Protein AF-A0A0N0ITU9-F1 (afdb_monomer)

pLDDT: mean 78.7, std 14.66, range [46.28, 92.5]

Mean predicted aligned error: 14.86 Å

Solvent-accessible surface area (backbone atoms only — not comparable to full-atom values): 6579 Å² total; per-residue (Å²): 139,88,70,96,72,78,61,64,71,60,52,53,51,49,25,63,76,67,75,39,72,80,59,52,66,57,52,49,49,49,64,75,69,50,75,88,69,82,82,69,86,7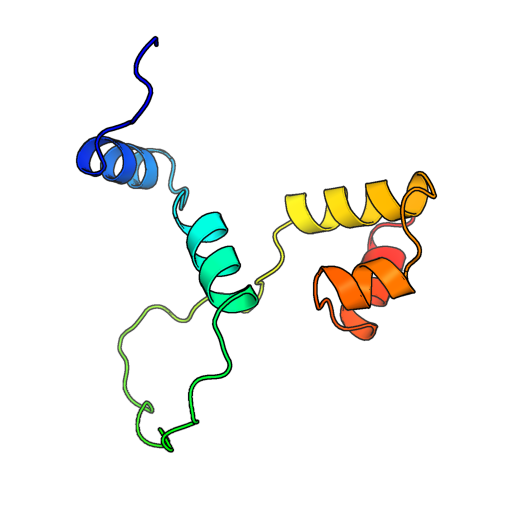1,90,76,72,90,78,62,101,55,84,77,76,70,91,66,87,69,49,72,68,57,53,50,52,57,49,49,38,44,74,67,67,77,39,53,75,66,53,48,30,69,76,69,67,45,54,69,72,58,54,53,51,49,48,70,74,65,70,122

Secondary structure (DSSP, 8-state):
---SS--HHHHHHHHHHTT--TTHHHHHHHHHHS--------TT-S---S----S--S-HHHHHHHHHHHHTTSS-HHHHHHHH---HHHHHHHHHHH--

Sequence (100 aa):
FSQKSLDTELLLKWSKLLEYDFFRIYSQHLILYSPPSKRTNAESLKSKKLPEFRKNIYTQEIIEFILEQINSDEMSKNEVIEKYKIPKTTLHKWISKYSK

Structure (mmCIF, N/CA/C/O backbone):
data_AF-A0A0N0ITU9-F1
#
_entry.id   AF-A0A0N0ITU9-F1
#
loop_
_atom_site.group_PDB
_atom_site.id
_atom_site.type_symbol
_atom_site.label_atom_id
_atom_site.label_alt_id
_atom_site.label_comp_id
_atom_site.label_asym_id
_atom_site.label_entity_id
_atom_site.label_seq_id
_atom_site.pdbx_PDB_ins_code
_atom_site.Cartn_x
_atom_site.Cartn_y
_atom_site.Cartn_z
_atom_site.occupancy
_atom_site.B_iso_or_equiv
_atom_site.auth_seq_id
_atom_site.auth_comp_id
_atom_site.auth_asym_id
_atom_site.auth_atom_id
_atom_site.pdbx_PDB_model_num
ATOM 1 N N . PHE A 1 1 ? 4.461 5.666 -27.117 1.00 53.38 1 PHE A N 1
ATOM 2 C CA . PHE A 1 1 ? 4.263 4.385 -26.410 1.00 53.38 1 PHE A CA 1
ATOM 3 C C . PHE A 1 1 ? 2.807 3.976 -26.608 1.00 53.38 1 PHE A C 1
ATOM 5 O O . PHE A 1 1 ? 1.944 4.571 -25.985 1.00 53.38 1 PHE A O 1
ATOM 12 N N . SER A 1 2 ? 2.527 3.047 -27.531 1.00 78.00 2 SER A N 1
ATOM 13 C CA . SER A 1 2 ? 1.149 2.652 -27.914 1.00 78.00 2 SER A CA 1
ATOM 14 C C . SER A 1 2 ? 0.868 1.163 -27.673 1.00 78.00 2 SER A C 1
ATOM 16 O O . SER A 1 2 ? -0.107 0.614 -28.178 1.00 78.00 2 SER A O 1
ATOM 18 N N . GLN A 1 3 ? 1.749 0.485 -26.934 1.00 82.56 3 GLN A N 1
ATOM 19 C CA . GLN A 1 3 ? 1.607 -0.930 -26.605 1.00 82.56 3 GLN A CA 1
ATOM 20 C C . GLN A 1 3 ? 0.796 -1.093 -25.319 1.00 82.56 3 GLN A C 1
ATOM 22 O O . GLN A 1 3 ? 1.003 -0.366 -24.352 1.00 82.56 3 GLN A O 1
ATOM 27 N N . LYS A 1 4 ? -0.125 -2.064 -25.318 1.00 85.31 4 LYS A N 1
ATOM 28 C CA . LYS A 1 4 ? -1.013 -2.361 -24.180 1.00 85.31 4 LYS A CA 1
ATOM 29 C C . LYS A 1 4 ? -0.319 -3.115 -23.041 1.00 85.31 4 LYS A C 1
ATOM 31 O O . LYS A 1 4 ? -0.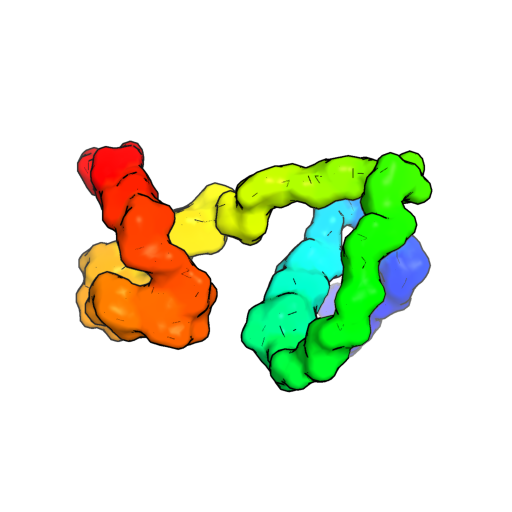855 -3.179 -21.942 1.00 85.31 4 LYS A O 1
ATOM 36 N N . SER A 1 5 ? 0.844 -3.701 -23.307 1.00 86.69 5 SER A N 1
ATOM 37 C CA . SER A 1 5 ? 1.622 -4.493 -22.358 1.00 86.69 5 SER A CA 1
ATOM 38 C C . SER A 1 5 ? 3.106 -4.191 -22.519 1.00 86.69 5 SER A C 1
ATOM 40 O O . SER A 1 5 ? 3.567 -3.919 -23.629 1.00 86.69 5 SER A O 1
ATOM 42 N N . LEU A 1 6 ? 3.845 -4.269 -21.415 1.00 87.00 6 LEU A N 1
ATOM 43 C CA . LEU A 1 6 ? 5.299 -4.173 -21.401 1.00 87.00 6 LEU A CA 1
ATOM 44 C C . LEU A 1 6 ? 5.892 -5.568 -21.209 1.00 87.00 6 LEU A C 1
ATOM 46 O O . LEU A 1 6 ? 5.357 -6.368 -20.441 1.00 87.00 6 LEU A O 1
ATOM 50 N N . ASP A 1 7 ? 7.008 -5.841 -21.877 1.00 90.69 7 ASP A N 1
ATOM 51 C CA . ASP A 1 7 ? 7.770 -7.052 -21.611 1.00 90.69 7 ASP A CA 1
ATOM 52 C C . ASP A 1 7 ? 8.342 -7.050 -20.179 1.00 90.69 7 ASP A C 1
ATOM 54 O O . ASP A 1 7 ? 8.802 -6.024 -19.662 1.00 90.69 7 ASP A O 1
ATOM 58 N N . THR A 1 8 ? 8.302 -8.211 -19.524 1.00 89.69 8 THR A N 1
ATOM 59 C CA . THR A 1 8 ? 8.675 -8.333 -18.106 1.00 89.69 8 THR A CA 1
ATOM 60 C C . THR A 1 8 ? 10.185 -8.247 -17.922 1.0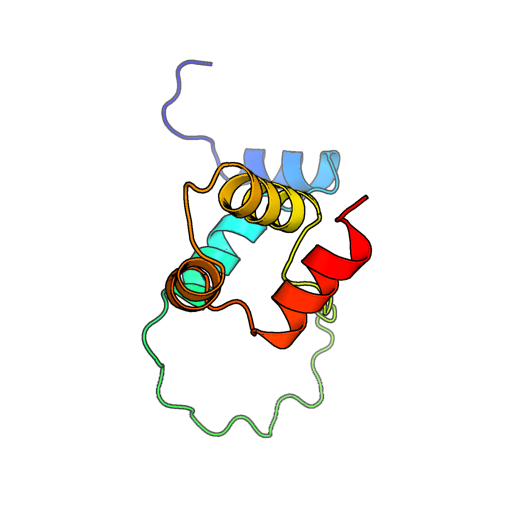0 89.69 8 THR A C 1
ATOM 62 O O . THR A 1 8 ? 10.644 -7.702 -16.918 1.00 89.69 8 THR A O 1
ATOM 65 N N . GLU A 1 9 ? 10.975 -8.714 -18.894 1.00 90.88 9 GLU A N 1
ATOM 66 C CA . GLU A 1 9 ? 12.434 -8.588 -18.842 1.00 90.88 9 GLU A CA 1
ATOM 67 C C . GLU A 1 9 ? 12.852 -7.113 -18.868 1.00 90.88 9 GLU A C 1
ATOM 69 O O . GLU A 1 9 ? 13.722 -6.684 -18.103 1.00 90.88 9 GLU A O 1
ATOM 74 N N . LEU A 1 10 ? 12.178 -6.310 -19.695 1.00 90.38 10 LEU A N 1
ATOM 75 C CA . LEU A 1 10 ? 12.365 -4.865 -19.726 1.00 90.38 10 LEU A CA 1
ATOM 76 C C . LEU A 1 10 ? 11.951 -4.218 -18.394 1.00 90.38 10 LEU A C 1
ATOM 78 O O . LEU A 1 10 ? 12.715 -3.421 -17.849 1.00 90.38 10 LEU A O 1
ATOM 82 N N . LEU A 1 11 ? 10.799 -4.593 -17.827 1.00 89.38 11 LEU A N 1
ATOM 83 C CA . LEU A 1 11 ? 10.334 -4.082 -16.528 1.00 89.38 11 LEU A CA 1
ATOM 84 C C . LEU A 1 11 ? 11.331 -4.379 -15.394 1.00 89.38 11 LEU A C 1
ATOM 86 O O . LEU A 1 11 ? 11.616 -3.515 -14.564 1.00 89.38 11 LEU A O 1
ATOM 90 N N . LEU A 1 12 ? 11.908 -5.583 -15.386 1.00 89.19 12 LEU A N 1
ATOM 91 C CA . LEU A 1 12 ? 12.949 -6.002 -14.442 1.00 89.19 12 LEU A CA 1
ATOM 92 C C . LEU A 1 12 ? 14.229 -5.171 -14.584 1.00 89.19 12 LEU A C 1
ATOM 94 O O . LEU A 1 12 ? 14.843 -4.815 -13.577 1.00 89.19 12 LEU A O 1
ATOM 98 N N . LYS A 1 13 ? 14.636 -4.836 -15.814 1.00 90.31 13 LYS A N 1
ATOM 99 C CA . LYS A 1 13 ? 15.794 -3.960 -16.062 1.00 90.31 13 LYS A CA 1
ATOM 100 C C . LYS A 1 13 ? 15.548 -2.551 -15.524 1.00 90.31 13 LYS A C 1
ATOM 102 O O . LYS A 1 13 ? 16.412 -2.021 -14.830 1.00 90.31 13 LYS A O 1
ATOM 107 N N . TRP A 1 14 ? 14.363 -1.987 -15.757 1.00 90.81 14 TRP A N 1
ATOM 108 C CA . TRP A 1 14 ? 13.977 -0.690 -15.191 1.00 90.81 14 TRP A CA 1
ATOM 109 C C . TRP A 1 14 ? 13.910 -0.716 -13.667 1.00 90.81 14 TRP A C 1
ATOM 111 O O . TRP A 1 14 ? 14.364 0.229 -13.030 1.00 90.81 14 TRP A O 1
ATOM 121 N N . SER A 1 15 ? 13.411 -1.806 -13.078 1.00 87.38 15 SER A N 1
ATOM 122 C CA . SER A 1 15 ? 13.366 -1.972 -11.622 1.00 87.38 15 SER A CA 1
ATOM 123 C C . SER A 1 15 ? 14.760 -1.893 -10.997 1.00 87.38 15 SER A C 1
ATOM 125 O O . SER A 1 15 ? 14.949 -1.240 -9.975 1.00 87.38 15 SER A O 1
ATOM 127 N N . LYS A 1 16 ? 15.757 -2.505 -11.649 1.00 84.25 16 LYS A N 1
ATOM 128 C CA . LYS A 1 16 ? 17.160 -2.428 -11.224 1.00 84.25 16 LYS A CA 1
ATOM 129 C C . LYS A 1 16 ? 17.769 -1.048 -11.453 1.00 84.25 16 LYS A C 1
ATOM 131 O O . LYS A 1 16 ? 18.462 -0.558 -10.575 1.00 84.25 16 LYS A O 1
ATOM 136 N N . LEU A 1 17 ? 17.521 -0.439 -12.613 1.00 89.75 17 LEU A N 1
ATOM 137 C CA . LEU A 1 17 ? 18.090 0.864 -12.971 1.00 89.75 17 LEU A CA 1
ATOM 138 C C . LEU A 1 17 ? 17.600 1.986 -12.048 1.00 89.75 17 LEU A C 1
ATOM 140 O O . LEU A 1 17 ? 18.362 2.883 -11.709 1.00 89.75 17 LEU A O 1
ATOM 144 N N . LEU A 1 18 ? 16.326 1.935 -11.667 1.00 89.19 18 LEU A N 1
ATOM 145 C CA . LEU A 1 18 ? 15.674 2.944 -10.833 1.00 89.19 18 LEU A CA 1
ATOM 146 C C . LEU A 1 18 ? 15.724 2.597 -9.339 1.00 89.19 18 LEU A C 1
ATOM 148 O O . LEU A 1 18 ? 15.177 3.341 -8.532 1.00 89.19 18 LEU A O 1
ATOM 152 N N . GLU A 1 19 ? 16.305 1.444 -8.986 1.00 85.31 19 GLU A N 1
ATOM 153 C CA . GLU A 1 19 ? 16.277 0.863 -7.636 1.00 85.31 19 GLU A CA 1
ATOM 154 C C . GLU A 1 19 ? 14.860 0.802 -7.028 1.00 85.31 19 GLU A C 1
ATOM 156 O O . GLU A 1 19 ? 14.663 0.841 -5.810 1.00 85.31 19 GLU A O 1
ATOM 161 N N . TYR A 1 20 ? 13.850 0.684 -7.893 1.00 80.94 20 TYR A N 1
ATOM 162 C CA . TYR A 1 20 ? 12.440 0.747 -7.539 1.00 80.94 20 TYR A CA 1
ATOM 163 C C . TYR A 1 20 ? 11.733 -0.563 -7.879 1.00 80.94 20 TYR A C 1
ATOM 165 O O . TYR A 1 20 ? 11.855 -1.100 -8.978 1.00 80.94 20 TYR A O 1
ATOM 173 N N . ASP A 1 21 ? 10.958 -1.086 -6.935 1.00 83.25 21 ASP A N 1
ATOM 174 C CA . ASP A 1 21 ? 10.265 -2.366 -7.070 1.00 83.25 21 ASP A CA 1
ATOM 175 C C . ASP A 1 21 ? 8.837 -2.171 -7.604 1.00 83.25 21 ASP A C 1
ATOM 177 O O . ASP A 1 21 ? 7.890 -1.971 -6.840 1.00 83.25 21 ASP A O 1
ATOM 181 N N . PHE A 1 22 ? 8.679 -2.259 -8.930 1.00 83.44 22 PHE A N 1
ATOM 182 C CA . PHE A 1 22 ? 7.381 -2.143 -9.612 1.00 83.44 22 PHE A CA 1
ATOM 183 C C . PHE A 1 22 ? 6.381 -3.246 -9.235 1.00 83.44 22 PHE A C 1
ATOM 185 O O . PHE A 1 22 ? 5.172 -3.063 -9.368 1.00 83.44 22 PHE A O 1
ATOM 192 N N . PHE A 1 23 ? 6.856 -4.388 -8.737 1.00 85.88 23 PHE A N 1
ATOM 193 C CA . PHE A 1 23 ? 6.007 -5.526 -8.381 1.00 85.88 23 PHE A CA 1
ATOM 194 C C . PHE A 1 23 ? 5.445 -5.409 -6.961 1.00 85.88 23 PHE A C 1
ATOM 196 O O . PHE A 1 23 ? 4.569 -6.183 -6.560 1.00 85.88 23 PHE A O 1
ATOM 203 N N . ARG A 1 24 ? 5.908 -4.423 -6.188 1.00 80.50 24 ARG A N 1
ATOM 204 C CA . ARG A 1 24 ? 5.497 -4.210 -4.800 1.00 80.50 24 ARG A CA 1
ATOM 205 C C . ARG A 1 24 ? 4.000 -3.972 -4.651 1.00 80.50 24 ARG A C 1
ATOM 207 O O . ARG A 1 24 ? 3.367 -4.597 -3.810 1.00 80.50 24 ARG A O 1
ATOM 214 N N . ILE A 1 25 ? 3.423 -3.115 -5.486 1.00 77.12 25 ILE A N 1
ATOM 215 C CA . ILE A 1 25 ? 1.987 -2.803 -5.430 1.00 77.12 25 ILE A CA 1
ATOM 216 C C . ILE A 1 25 ? 1.160 -4.053 -5.762 1.00 77.12 25 ILE A C 1
ATOM 218 O O . ILE A 1 25 ? 0.195 -4.377 -5.072 1.00 77.12 25 ILE A O 1
ATOM 222 N N . TYR A 1 26 ? 1.581 -4.810 -6.776 1.00 82.31 26 TYR A N 1
ATOM 223 C CA . TYR A 1 26 ? 0.893 -6.029 -7.193 1.00 82.31 26 TYR A CA 1
ATOM 224 C C . TYR A 1 26 ? 0.972 -7.142 -6.138 1.00 82.31 26 TYR A C 1
ATOM 226 O O . TYR A 1 26 ? -0.030 -7.775 -5.817 1.00 82.31 26 TYR A O 1
ATOM 234 N N . SER A 1 27 ? 2.144 -7.353 -5.541 1.00 79.75 27 SER A N 1
ATOM 235 C CA . SER A 1 27 ? 2.315 -8.323 -4.453 1.00 79.75 27 SER A CA 1
ATOM 236 C C . SER A 1 27 ? 1.513 -7.950 -3.203 1.00 79.75 27 SER A C 1
ATOM 238 O O . SER A 1 27 ? 0.913 -8.831 -2.591 1.00 79.75 2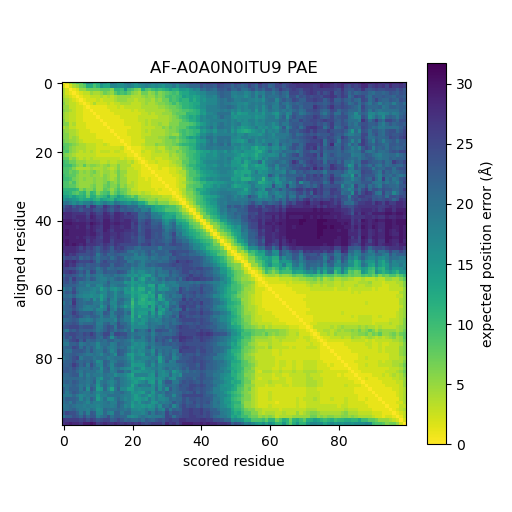7 SER A O 1
ATOM 240 N N . GLN A 1 28 ? 1.422 -6.663 -2.855 1.00 76.69 28 GLN A N 1
ATOM 241 C CA . GLN A 1 28 ? 0.546 -6.193 -1.777 1.00 76.69 28 GLN A CA 1
ATOM 242 C C . GLN A 1 28 ? -0.928 -6.466 -2.077 1.00 76.69 28 GLN A C 1
ATOM 244 O O . GLN A 1 28 ? -1.641 -6.956 -1.203 1.00 76.69 28 GLN A O 1
ATOM 249 N N . HIS A 1 29 ? -1.373 -6.212 -3.311 1.00 79.94 29 HIS A N 1
ATOM 250 C CA . HIS A 1 29 ? -2.720 -6.566 -3.751 1.00 79.94 29 HIS A CA 1
ATOM 251 C C . HIS A 1 29 ? -2.961 -8.074 -3.593 1.00 79.94 29 HIS A C 1
ATOM 253 O O . HIS A 1 29 ? -3.910 -8.481 -2.929 1.00 79.94 29 HIS A O 1
ATOM 259 N N . LEU A 1 30 ? -2.057 -8.923 -4.086 1.00 80.31 30 LEU A N 1
ATOM 260 C CA . LEU A 1 30 ? -2.189 -10.367 -3.898 1.00 80.31 30 LEU A CA 1
ATOM 261 C C . LEU A 1 30 ? -2.281 -10.748 -2.417 1.00 80.31 30 LEU A C 1
ATOM 263 O O . LEU A 1 30 ? -3.158 -11.521 -2.060 1.00 80.31 30 LEU A O 1
ATOM 267 N N . ILE A 1 31 ? -1.450 -10.186 -1.538 1.00 77.00 31 ILE A N 1
ATOM 268 C CA . ILE A 1 31 ? -1.480 -10.493 -0.097 1.00 77.00 31 ILE A CA 1
ATOM 269 C C . ILE A 1 31 ? -2.807 -10.068 0.551 1.00 77.00 31 ILE A C 1
ATOM 271 O O . ILE A 1 31 ? -3.361 -10.831 1.340 1.00 77.00 31 ILE A O 1
ATOM 275 N N . LEU A 1 32 ? -3.320 -8.876 0.233 1.00 72.31 32 LEU A N 1
ATOM 276 C CA . LEU A 1 32 ? -4.548 -8.334 0.831 1.00 72.31 32 LEU A CA 1
ATOM 277 C C . LEU A 1 32 ? -5.816 -9.051 0.355 1.00 72.31 32 LEU A C 1
ATOM 279 O O . LEU A 1 32 ? -6.771 -9.166 1.122 1.00 72.31 32 LEU A O 1
ATOM 283 N N . TYR A 1 33 ? -5.820 -9.528 -0.890 1.00 79.19 33 TYR A N 1
ATOM 284 C CA . TYR A 1 33 ? -6.988 -10.136 -1.532 1.00 79.19 33 TYR A CA 1
ATOM 285 C C . TYR A 1 33 ? -6.884 -11.665 -1.676 1.00 79.19 33 TYR A C 1
ATOM 287 O O . TYR A 1 33 ? -7.788 -12.294 -2.225 1.00 79.19 33 TYR A O 1
ATOM 295 N N . SER A 1 34 ? -5.816 -12.289 -1.166 1.00 76.00 34 SER A N 1
ATOM 296 C CA . SER A 1 34 ? -5.702 -13.751 -1.122 1.00 76.00 34 SER A CA 1
ATOM 297 C C . SER A 1 34 ? -6.751 -14.351 -0.177 1.00 76.00 34 SER A C 1
ATOM 299 O O . SER A 1 34 ? -6.901 -13.869 0.950 1.00 76.00 34 SER A O 1
ATOM 301 N N . PRO A 1 35 ? -7.445 -15.438 -0.569 1.00 78.75 35 PRO A N 1
ATOM 302 C CA . PRO A 1 35 ? -8.311 -16.164 0.350 1.00 78.75 35 PRO A CA 1
ATOM 303 C C . PRO A 1 35 ? -7.483 -16.685 1.536 1.00 78.75 35 PRO A C 1
ATOM 305 O O . PRO A 1 35 ? -6.299 -16.990 1.363 1.00 78.75 35 PRO A O 1
ATOM 308 N N . PRO A 1 36 ? -8.069 -16.817 2.741 1.00 67.56 36 PRO A N 1
ATOM 309 C CA . PRO A 1 36 ? -7.354 -17.332 3.901 1.00 67.56 36 PRO A CA 1
ATOM 310 C C . PRO A 1 36 ? -6.927 -18.782 3.640 1.00 67.56 36 PRO A C 1
ATOM 312 O O . PRO A 1 36 ? -7.695 -19.726 3.822 1.00 67.56 36 PRO A O 1
ATOM 315 N N . SER A 1 37 ? -5.688 -18.973 3.190 1.00 62.91 37 SER A N 1
ATOM 316 C CA . SER A 1 37 ? -5.088 -20.293 3.037 1.00 62.91 37 SER A CA 1
ATOM 317 C C . SER A 1 37 ? -5.028 -20.959 4.410 1.00 62.91 37 SER A C 1
ATOM 319 O O . SER A 1 37 ? -4.563 -20.337 5.372 1.00 62.91 37 SER A O 1
ATOM 321 N N . LYS A 1 38 ? -5.487 -22.217 4.513 1.00 53.56 38 LYS A N 1
ATOM 322 C CA . LYS A 1 38 ? -5.320 -23.043 5.719 1.00 53.56 38 LYS A CA 1
ATOM 323 C C . LYS A 1 38 ? -3.867 -22.923 6.172 1.00 53.56 38 LYS A C 1
ATOM 325 O O . LYS A 1 38 ? -2.965 -23.279 5.420 1.00 53.56 38 LYS A O 1
ATOM 330 N N . ARG A 1 39 ? -3.648 -22.387 7.375 1.00 54.00 39 ARG A N 1
ATOM 331 C CA . ARG A 1 39 ? -2.321 -22.291 7.987 1.00 54.00 39 ARG A CA 1
ATOM 332 C C . ARG A 1 39 ? -1.808 -23.714 8.195 1.00 54.00 39 ARG A C 1
ATOM 334 O O . ARG A 1 39 ? -2.095 -24.334 9.211 1.00 54.00 39 ARG A O 1
ATOM 341 N N . THR A 1 40 ? -1.092 -24.267 7.226 1.00 51.88 40 THR A N 1
ATOM 342 C CA . THR A 1 40 ? -0.221 -25.407 7.489 1.00 51.88 40 THR A CA 1
ATOM 343 C C . THR A 1 40 ? 0.894 -24.872 8.372 1.00 51.88 40 THR A C 1
ATOM 345 O O . THR A 1 40 ? 1.651 -24.005 7.936 1.00 51.88 40 THR A O 1
ATOM 348 N N . ASN A 1 41 ? 0.919 -25.317 9.629 1.00 49.75 41 ASN A N 1
ATOM 349 C CA . ASN A 1 41 ? 1.933 -24.999 10.631 1.00 49.75 41 ASN A CA 1
ATOM 350 C C . ASN A 1 41 ? 3.332 -24.953 10.002 1.00 49.75 41 ASN A C 1
ATOM 352 O O . ASN A 1 41 ? 3.910 -25.986 9.677 1.00 49.75 41 ASN A O 1
ATOM 356 N N . ALA A 1 42 ? 3.871 -23.749 9.825 1.00 48.75 42 ALA A N 1
ATOM 357 C CA . ALA A 1 42 ? 5.229 -23.531 9.351 1.00 48.75 42 ALA A CA 1
ATOM 358 C C . ALA A 1 42 ? 6.057 -22.926 10.486 1.00 48.75 42 ALA A C 1
ATOM 360 O O . ALA A 1 42 ? 6.559 -21.809 10.396 1.00 48.75 42 ALA A O 1
ATOM 361 N N . GLU A 1 43 ? 6.213 -23.692 11.564 1.00 47.25 43 GLU A N 1
ATOM 362 C CA . GLU A 1 43 ? 7.205 -23.432 12.615 1.00 47.25 43 GLU A CA 1
ATOM 363 C C . GLU A 1 43 ? 8.657 -23.698 12.147 1.00 47.25 43 GLU A C 1
ATOM 365 O O . GLU A 1 43 ? 9.584 -23.653 12.947 1.00 47.25 43 GLU A O 1
ATOM 370 N N . SER A 1 44 ? 8.912 -23.923 10.851 1.00 46.69 44 SER A N 1
ATOM 371 C CA . SER A 1 44 ? 10.224 -24.361 10.343 1.00 46.69 44 SER A CA 1
ATOM 372 C C . SER A 1 44 ? 11.005 -23.349 9.491 1.00 46.69 44 SER A C 1
ATOM 374 O O . SER A 1 44 ? 12.004 -23.715 8.880 1.00 46.69 44 SER A O 1
ATOM 376 N N . LEU A 1 45 ? 10.649 -22.060 9.461 1.00 50.94 45 LEU A N 1
ATOM 377 C CA . LEU A 1 45 ? 11.397 -21.060 8.669 1.00 50.94 45 LEU A CA 1
ATOM 378 C C . LEU A 1 45 ? 12.387 -20.210 9.483 1.00 50.94 45 LEU A C 1
ATOM 380 O O . LEU A 1 45 ? 12.602 -19.041 9.174 1.00 50.94 45 LEU A O 1
ATOM 384 N N . LYS A 1 46 ? 13.051 -20.802 10.485 1.00 48.50 46 LYS A N 1
ATOM 385 C CA . LYS A 1 46 ? 14.146 -20.157 11.241 1.00 48.50 46 LYS A CA 1
ATOM 386 C C . LYS A 1 46 ? 15.509 -20.128 10.528 1.00 48.50 46 LYS A C 1
ATOM 388 O O . LYS A 1 46 ? 16.495 -19.708 11.119 1.00 48.50 46 LYS A O 1
ATOM 393 N N . SER A 1 47 ? 15.591 -20.482 9.249 1.00 53.41 47 SER A N 1
ATOM 394 C CA . SER A 1 47 ? 16.804 -20.248 8.456 1.00 53.41 47 SER A CA 1
ATOM 395 C C . SER A 1 47 ? 16.459 -19.944 7.005 1.00 53.41 47 SER A C 1
ATOM 397 O O . SER A 1 47 ? 16.527 -20.806 6.129 1.00 53.41 47 SER A O 1
ATOM 399 N N . LYS A 1 48 ? 16.078 -18.705 6.714 1.00 46.28 48 LYS A N 1
ATOM 400 C CA . LYS A 1 48 ? 16.036 -18.230 5.334 1.00 46.28 48 LYS A CA 1
ATOM 401 C C . LYS A 1 48 ? 16.964 -17.034 5.217 1.00 46.28 48 LYS A C 1
ATOM 403 O O . LYS A 1 48 ? 16.677 -15.973 5.751 1.00 46.28 48 LYS A O 1
ATOM 408 N N . LYS A 1 49 ? 18.065 -17.235 4.480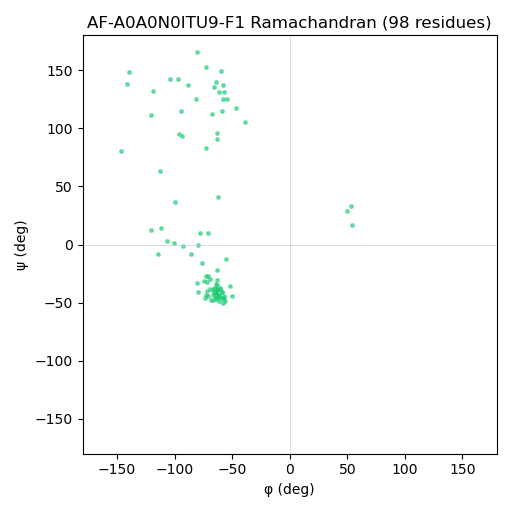 1.00 56.66 49 LYS A N 1
ATOM 409 C CA . LYS A 1 49 ? 18.931 -16.209 3.869 1.00 56.66 49 LYS A CA 1
ATOM 410 C C . LYS A 1 49 ? 18.149 -15.374 2.835 1.00 56.66 49 LYS A C 1
ATOM 412 O O . LYS A 1 49 ? 18.611 -15.161 1.720 1.00 56.66 49 LYS A O 1
ATOM 417 N N . LEU A 1 50 ? 16.908 -15.019 3.143 1.00 55.38 50 LEU A N 1
ATOM 418 C CA . LEU A 1 50 ? 16.094 -14.142 2.323 1.00 55.38 50 LEU A CA 1
ATOM 419 C C . LEU A 1 50 ? 16.218 -12.743 2.918 1.00 55.38 50 LEU A C 1
ATOM 421 O O . LEU A 1 50 ? 16.280 -12.627 4.144 1.00 55.38 50 LEU A O 1
ATOM 425 N N . PRO A 1 51 ? 16.267 -11.696 2.084 1.00 51.69 51 PRO A N 1
ATOM 426 C CA . PRO A 1 51 ? 16.238 -10.335 2.588 1.00 51.69 51 PRO A CA 1
ATOM 427 C C . PRO A 1 51 ? 15.000 -10.175 3.473 1.00 51.69 51 PRO A C 1
ATOM 429 O O . PRO A 1 51 ? 13.883 -10.494 3.061 1.00 51.69 51 PRO A O 1
ATOM 432 N N . GLU A 1 52 ? 15.213 -9.741 4.714 1.00 53.62 52 GLU A N 1
ATOM 433 C CA . GLU A 1 52 ? 14.123 -9.451 5.634 1.00 53.62 52 GLU A CA 1
ATOM 434 C C . GLU A 1 52 ? 13.242 -8.377 4.995 1.00 53.62 52 GLU A C 1
ATOM 436 O O . GLU A 1 52 ? 13.677 -7.249 4.743 1.00 53.62 52 GLU A O 1
ATOM 441 N N . PHE A 1 53 ? 11.997 -8.737 4.682 1.00 55.09 53 PHE A N 1
ATOM 442 C CA . PHE A 1 53 ? 11.038 -7.778 4.159 1.00 55.09 53 PHE A CA 1
ATOM 443 C C . PHE A 1 53 ? 10.878 -6.644 5.174 1.00 55.09 53 PHE A C 1
ATOM 445 O O . P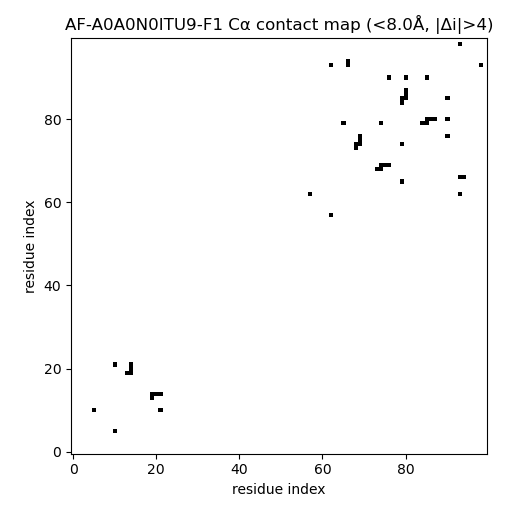HE A 1 53 ? 10.612 -6.871 6.358 1.00 55.09 53 PHE A O 1
ATOM 452 N N . ARG A 1 54 ? 11.082 -5.405 4.707 1.00 58.41 54 ARG A N 1
ATOM 453 C CA . ARG A 1 54 ? 11.037 -4.219 5.565 1.00 58.41 54 ARG A CA 1
ATOM 454 C C . ARG A 1 54 ? 9.676 -4.143 6.259 1.00 58.41 54 ARG A C 1
ATOM 456 O O . ARG A 1 54 ? 8.641 -4.211 5.608 1.00 58.41 54 ARG A O 1
ATOM 463 N N . LYS A 1 55 ? 9.699 -3.931 7.579 1.00 59.34 55 LYS A N 1
ATOM 464 C CA . LYS A 1 55 ? 8.521 -3.835 8.465 1.00 59.34 55 LYS A CA 1
ATOM 465 C C . LYS A 1 55 ? 7.481 -2.780 8.043 1.00 59.34 55 LYS A C 1
ATOM 467 O O . LYS A 1 55 ? 6.378 -2.787 8.577 1.00 59.34 55 LYS A O 1
ATOM 472 N N . ASN A 1 56 ? 7.808 -1.885 7.106 1.00 59.66 56 ASN A N 1
ATOM 473 C CA . ASN A 1 56 ? 6.890 -0.869 6.600 1.00 59.66 56 ASN A CA 1
ATOM 474 C C . ASN A 1 56 ? 6.213 -1.336 5.306 1.00 59.66 56 ASN A C 1
ATOM 476 O O . ASN A 1 56 ? 6.753 -1.183 4.213 1.00 59.66 56 ASN A O 1
ATOM 480 N N . ILE A 1 57 ? 5.012 -1.899 5.458 1.00 71.56 57 ILE A N 1
ATOM 481 C CA . ILE A 1 57 ? 4.101 -2.222 4.346 1.00 71.56 57 ILE A CA 1
ATOM 482 C C . ILE A 1 57 ? 3.518 -0.934 3.740 1.00 71.56 57 ILE A C 1
ATOM 484 O O . ILE A 1 57 ? 3.205 -0.887 2.555 1.00 71.56 57 ILE A O 1
ATOM 488 N N . TYR A 1 58 ? 3.423 0.123 4.546 1.00 78.19 58 TYR A N 1
ATOM 489 C CA . TYR A 1 58 ? 2.865 1.408 4.154 1.00 78.19 58 TYR A CA 1
ATOM 490 C C . TYR A 1 58 ? 3.979 2.348 3.698 1.00 78.19 58 TYR A C 1
ATOM 492 O O . TYR A 1 58 ? 4.862 2.703 4.486 1.00 78.19 58 TYR A O 1
ATOM 500 N N . THR A 1 59 ? 3.959 2.708 2.417 1.00 84.25 59 THR A N 1
ATOM 501 C CA . THR A 1 59 ? 4.861 3.716 1.856 1.00 84.25 59 THR A CA 1
ATOM 502 C C . THR A 1 59 ? 4.341 5.118 2.164 1.00 84.25 59 THR A C 1
ATOM 504 O O . THR A 1 59 ? 3.196 5.278 2.590 1.00 84.25 59 THR A O 1
ATOM 507 N N . GLN A 1 60 ? 5.181 6.136 1.986 1.00 83.12 60 GLN A N 1
ATOM 508 C CA . GLN A 1 60 ? 4.785 7.519 2.250 1.00 83.12 60 GLN A CA 1
ATOM 509 C C . GLN A 1 60 ? 3.600 7.939 1.369 1.00 83.12 60 GLN A C 1
ATOM 511 O O . GLN A 1 60 ? 2.667 8.553 1.872 1.00 83.12 60 GLN A O 1
ATOM 516 N N . GLU A 1 61 ? 3.578 7.500 0.113 1.00 83.81 61 GLU A N 1
ATOM 517 C CA . GLU A 1 61 ? 2.515 7.794 -0.849 1.00 83.81 61 GLU A CA 1
ATOM 518 C C . GLU A 1 61 ? 1.171 7.193 -0.408 1.00 83.81 61 GLU A C 1
ATOM 520 O O . GLU A 1 61 ? 0.134 7.841 -0.510 1.00 83.81 61 GLU A O 1
ATOM 525 N N . ILE A 1 62 ? 1.178 5.973 0.150 1.00 86.19 62 ILE A N 1
ATOM 526 C CA . ILE A 1 62 ? -0.035 5.348 0.706 1.00 86.19 62 ILE A CA 1
ATOM 527 C C . ILE A 1 62 ? -0.531 6.138 1.920 1.00 86.19 62 ILE A C 1
ATOM 529 O O . ILE A 1 62 ? -1.734 6.314 2.092 1.00 86.19 62 ILE A O 1
ATOM 533 N N . ILE A 1 63 ? 0.381 6.602 2.776 1.00 89.31 63 ILE A N 1
ATOM 534 C CA . ILE A 1 63 ? 0.019 7.392 3.957 1.00 89.31 63 ILE A CA 1
ATOM 535 C C . ILE A 1 63 ? -0.619 8.716 3.530 1.00 89.31 63 ILE A C 1
ATOM 537 O O . ILE A 1 63 ? -1.673 9.066 4.056 1.00 89.31 63 ILE A O 1
ATOM 541 N N . GLU A 1 64 ? -0.014 9.419 2.573 1.00 90.19 64 GLU A N 1
ATOM 542 C CA . GLU A 1 64 ? -0.518 10.688 2.038 1.00 90.19 64 GLU A CA 1
ATOM 543 C C . GLU A 1 64 ? -1.894 10.519 1.389 1.00 90.19 64 GLU A C 1
ATOM 545 O O . GLU A 1 64 ? -2.825 11.223 1.774 1.00 90.19 64 GLU A O 1
ATOM 550 N N . PHE A 1 65 ? -2.068 9.516 0.522 1.00 90.25 65 PHE A N 1
ATOM 551 C CA . PHE A 1 65 ? -3.357 9.218 -0.108 1.00 90.25 65 PHE A CA 1
ATOM 552 C C . PHE A 1 65 ? -4.463 8.946 0.922 1.00 90.25 65 PHE A C 1
ATOM 554 O O . PHE A 1 65 ? -5.560 9.490 0.837 1.00 90.25 65 PHE A O 1
ATOM 561 N N . ILE A 1 66 ? -4.184 8.122 1.937 1.00 91.25 66 ILE A N 1
ATOM 562 C CA . ILE A 1 66 ? -5.177 7.795 2.969 1.00 91.25 66 ILE A CA 1
ATOM 563 C C . ILE A 1 66 ? -5.540 9.025 3.811 1.00 91.25 66 ILE A C 1
ATOM 565 O O . ILE A 1 66 ? -6.697 9.178 4.199 1.00 91.25 66 ILE A O 1
ATOM 569 N N . LEU A 1 67 ? -4.576 9.898 4.107 1.00 91.19 67 LEU A N 1
ATOM 570 C CA . LEU A 1 67 ? -4.838 11.139 4.835 1.00 91.19 67 LEU A CA 1
ATOM 571 C C . LEU A 1 67 ? -5.641 12.135 3.994 1.00 91.19 67 LEU A C 1
ATOM 573 O O . LEU A 1 67 ? -6.546 12.767 4.528 1.00 91.19 67 LEU A O 1
ATOM 577 N N . GLU A 1 68 ? -5.370 12.235 2.694 1.00 91.81 68 GLU A N 1
ATOM 578 C CA . GLU A 1 68 ? -6.125 13.078 1.763 1.00 91.81 68 GLU A CA 1
ATOM 579 C C . GLU A 1 68 ? -7.597 12.653 1.678 1.00 91.81 68 GLU A C 1
ATOM 581 O O . GLU A 1 68 ? -8.485 13.496 1.779 1.00 91.81 68 GLU A O 1
ATOM 586 N N . GLN A 1 69 ? -7.871 11.349 1.605 1.00 90.75 69 GLN A N 1
ATOM 587 C CA . GLN A 1 69 ? -9.234 10.791 1.600 1.00 90.75 69 GLN A CA 1
ATOM 588 C C . GLN A 1 69 ? -10.012 11.076 2.896 1.00 90.75 69 GLN A C 1
ATOM 590 O O . GLN A 1 69 ? -11.233 11.204 2.877 1.00 90.75 69 GLN A O 1
ATOM 595 N N . ILE A 1 70 ? -9.312 11.186 4.030 1.00 90.62 70 ILE A N 1
ATOM 596 C CA . ILE A 1 70 ? -9.924 11.558 5.314 1.00 90.62 70 ILE A CA 1
ATOM 597 C C . ILE A 1 70 ? -10.135 13.073 5.396 1.00 90.62 70 ILE A C 1
ATOM 599 O O . ILE A 1 70 ? -11.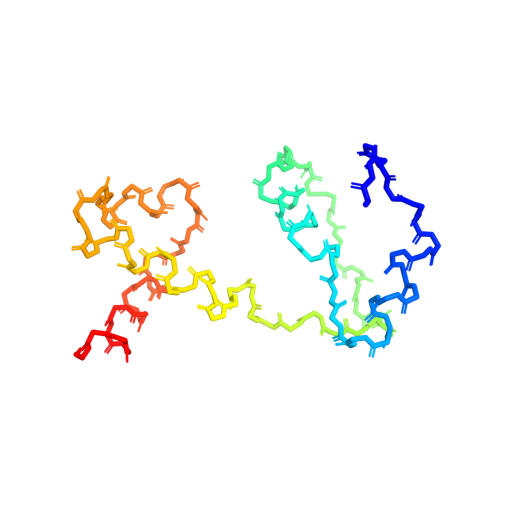159 13.516 5.899 1.00 90.62 70 ILE A O 1
ATOM 603 N N . ASN A 1 71 ? -9.175 13.873 4.926 1.00 88.25 71 ASN A N 1
ATOM 604 C CA . ASN A 1 71 ? -9.242 15.336 4.989 1.00 88.25 71 ASN A CA 1
ATOM 605 C C . ASN A 1 71 ? -10.250 15.935 3.999 1.00 88.25 71 ASN A C 1
ATOM 607 O O . ASN A 1 71 ? -10.765 17.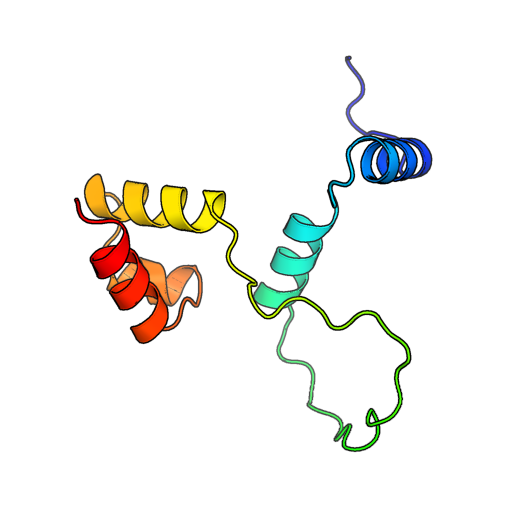021 4.239 1.00 88.25 71 ASN A O 1
ATOM 611 N N . SER A 1 72 ? -10.514 15.239 2.894 1.00 88.81 72 SER A N 1
ATOM 612 C CA . SER A 1 72 ? -11.547 15.593 1.914 1.00 88.81 72 SER A CA 1
ATOM 613 C C . SER A 1 72 ? -12.959 15.174 2.341 1.00 88.81 72 SER A C 1
ATOM 615 O O . SER A 1 72 ? -13.904 15.414 1.594 1.00 88.81 72 SER A O 1
ATOM 617 N N . ASP A 1 73 ? -13.112 14.549 3.519 1.00 86.50 73 ASP A N 1
ATOM 618 C CA . ASP A 1 73 ? -14.357 13.933 4.004 1.00 86.50 73 ASP A CA 1
ATOM 619 C C . ASP A 1 73 ? -14.968 12.899 3.027 1.00 86.50 73 ASP A C 1
ATOM 621 O O . ASP A 1 73 ? -16.120 12.492 3.179 1.00 86.50 73 ASP A O 1
ATOM 625 N N . GLU A 1 74 ? -14.192 12.409 2.049 1.00 86.62 74 GLU A N 1
ATOM 626 C CA . GLU A 1 74 ? -14.620 11.350 1.125 1.00 86.62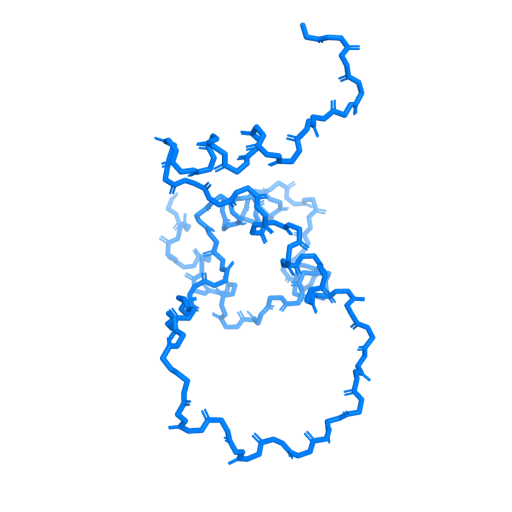 74 GLU A CA 1
ATOM 627 C C . GLU A 1 74 ? -14.765 9.998 1.832 1.00 86.62 74 GLU A C 1
ATOM 629 O O . GLU A 1 74 ? -15.582 9.167 1.428 1.00 86.62 74 GLU A O 1
ATOM 634 N N . MET A 1 75 ? -13.975 9.763 2.885 1.00 88.56 75 MET A N 1
ATOM 635 C CA . MET A 1 75 ? -14.037 8.546 3.687 1.00 88.56 75 MET A CA 1
ATOM 636 C C . MET A 1 75 ? -13.848 8.806 5.182 1.00 88.56 75 MET A C 1
ATOM 638 O O . MET A 1 75 ? -12.920 9.486 5.627 1.00 88.56 75 MET A O 1
ATOM 642 N N . SER A 1 76 ? -14.659 8.134 5.997 1.00 92.44 76 SER A N 1
ATOM 643 C CA . SER A 1 76 ? -14.488 8.116 7.449 1.00 92.44 76 SER A CA 1
ATOM 644 C C . SER A 1 76 ? -13.283 7.270 7.870 1.00 92.44 76 SER A C 1
ATOM 646 O O . SER A 1 76 ? -12.932 6.261 7.253 1.00 92.44 76 SER A O 1
ATOM 648 N N . LYS A 1 77 ? -12.691 7.604 9.023 1.00 90.62 77 LYS A N 1
ATOM 649 C CA . LYS A 1 77 ? -11.603 6.825 9.649 1.00 90.62 77 LYS A CA 1
ATOM 650 C C . LYS A 1 77 ? -11.964 5.342 9.803 1.00 90.62 77 LYS A C 1
ATOM 652 O O . LYS A 1 77 ? -11.094 4.489 9.658 1.00 90.62 77 LYS A O 1
ATOM 657 N N . ASN A 1 78 ? -13.231 5.031 10.089 1.00 91.00 78 ASN A N 1
ATOM 658 C CA . ASN A 1 78 ? -13.692 3.646 10.225 1.00 91.00 78 ASN A CA 1
ATOM 659 C C . ASN A 1 78 ? -13.745 2.924 8.870 1.00 91.00 78 ASN A C 1
ATOM 661 O O . ASN A 1 78 ? -13.312 1.779 8.773 1.00 91.00 78 ASN A O 1
ATOM 665 N N . GLU A 1 79 ? -14.186 3.609 7.816 1.00 90.44 79 GLU A N 1
ATOM 666 C CA . GLU A 1 79 ? -14.249 3.053 6.460 1.00 90.44 79 GLU A CA 1
ATOM 667 C C . GLU A 1 79 ? -12.848 2.772 5.913 1.00 90.44 79 GLU A C 1
ATOM 669 O O . GLU A 1 79 ? -12.613 1.727 5.310 1.00 90.44 79 GLU A O 1
ATOM 674 N N . VAL A 1 80 ? -11.879 3.649 6.193 1.00 90.62 80 VAL A N 1
ATOM 675 C CA . VAL A 1 80 ? -10.459 3.429 5.871 1.00 90.62 80 VAL A CA 1
ATOM 676 C C . VAL A 1 80 ? -9.934 2.146 6.522 1.00 90.62 80 VAL A C 1
ATOM 678 O O . VAL A 1 80 ? -9.264 1.342 5.867 1.00 90.62 80 VAL A O 1
ATOM 681 N N . ILE A 1 81 ? -10.243 1.935 7.804 1.00 90.25 81 ILE A N 1
ATOM 682 C CA . ILE A 1 81 ? -9.818 0.748 8.560 1.00 90.25 81 ILE A CA 1
ATOM 683 C C . ILE A 1 81 ? -10.423 -0.521 7.953 1.00 90.25 81 ILE A C 1
ATOM 685 O O . ILE A 1 81 ? -9.715 -1.513 7.768 1.00 90.25 81 ILE A O 1
ATOM 689 N N . GLU A 1 82 ? -11.711 -0.506 7.619 1.00 89.62 82 GLU A N 1
ATOM 690 C CA . GLU A 1 82 ? -12.400 -1.683 7.088 1.00 89.62 82 GLU A CA 1
ATOM 691 C C . GLU A 1 82 ? -12.001 -2.018 5.648 1.00 89.62 82 GLU A C 1
ATOM 693 O O . GLU A 1 82 ? -11.757 -3.197 5.353 1.00 89.62 82 GLU A O 1
ATOM 698 N N . LYS A 1 83 ? -11.902 -0.996 4.787 1.00 87.19 83 LYS A N 1
ATOM 699 C CA . LYS A 1 83 ? -11.623 -1.106 3.347 1.00 87.19 83 LYS A CA 1
ATOM 700 C C . LYS A 1 83 ? -10.169 -1.467 3.066 1.00 87.19 83 LYS A C 1
ATOM 702 O O . LYS A 1 83 ? -9.909 -2.375 2.284 1.00 87.19 83 LYS A O 1
ATOM 707 N N . TYR A 1 84 ? -9.224 -0.804 3.734 1.00 87.06 84 TYR A N 1
ATOM 708 C CA . TYR A 1 84 ? -7.788 -1.001 3.498 1.00 87.06 84 TYR A CA 1
ATOM 709 C C . TYR A 1 84 ? -7.114 -1.905 4.537 1.00 87.06 84 TYR A C 1
ATOM 711 O O . TYR A 1 84 ? -5.904 -2.120 4.474 1.00 87.06 84 TYR A O 1
ATOM 719 N N . LYS A 1 85 ? -7.879 -2.438 5.503 1.00 84.50 85 LYS A N 1
ATOM 720 C CA . LYS A 1 85 ? -7.380 -3.303 6.591 1.00 84.50 85 LYS A CA 1
ATOM 721 C C . LYS A 1 85 ? -6.217 -2.674 7.366 1.00 84.50 85 LYS A C 1
ATOM 723 O O . LYS A 1 85 ? -5.321 -3.370 7.846 1.00 84.50 85 LYS A O 1
ATOM 728 N N . ILE A 1 86 ? -6.228 -1.348 7.501 1.00 88.06 86 ILE A N 1
ATOM 729 C CA . ILE A 1 86 ? -5.211 -0.607 8.251 1.00 88.06 86 ILE A CA 1
ATOM 730 C C . ILE A 1 86 ? -5.565 -0.689 9.738 1.00 88.06 86 ILE A C 1
ATOM 732 O O . ILE A 1 86 ? -6.670 -0.302 10.118 1.00 88.06 86 ILE A O 1
ATOM 736 N N . PRO A 1 87 ? -4.658 -1.154 10.616 1.00 90.38 87 PRO A N 1
ATOM 737 C CA . PRO A 1 87 ? -4.930 -1.178 12.044 1.00 90.38 87 PRO A CA 1
ATOM 738 C C . PRO A 1 87 ? -5.245 0.222 12.578 1.00 90.38 87 PRO A C 1
ATOM 740 O O . PRO A 1 87 ? -4.536 1.186 12.282 1.00 90.38 87 PRO A O 1
ATOM 743 N N . LYS A 1 88 ? -6.261 0.323 13.443 1.00 90.56 88 LYS A N 1
ATOM 744 C CA . LYS A 1 88 ? -6.698 1.585 14.063 1.00 90.56 88 LYS A CA 1
ATOM 745 C C . LYS A 1 88 ? -5.534 2.372 14.679 1.00 90.56 88 LYS A C 1
ATOM 747 O O . LYS A 1 88 ? -5.406 3.575 14.473 1.00 90.56 88 LYS A O 1
ATOM 752 N N . THR A 1 89 ? -4.645 1.685 15.394 1.00 91.69 89 THR A N 1
ATOM 753 C CA . THR A 1 89 ? -3.463 2.287 16.030 1.00 91.69 89 THR A CA 1
ATOM 754 C C . THR A 1 89 ? -2.480 2.882 15.021 1.00 91.69 89 THR A C 1
ATOM 756 O O . THR A 1 89 ? -1.875 3.914 15.304 1.00 91.69 89 THR A O 1
ATOM 759 N N . THR A 1 90 ? -2.333 2.271 13.844 1.00 91.12 90 THR A N 1
ATOM 760 C CA . THR A 1 90 ? -1.489 2.775 12.753 1.00 91.12 90 THR A CA 1
ATOM 761 C C . THR A 1 90 ? -2.080 4.049 12.162 1.00 91.12 90 THR A C 1
ATOM 763 O O . THR A 1 90 ? -1.374 5.050 12.054 1.00 91.12 90 THR A O 1
ATOM 766 N N . LEU A 1 91 ? -3.383 4.047 11.869 1.00 92.06 91 LEU A N 1
ATOM 767 C CA . LEU A 1 91 ? -4.065 5.213 11.310 1.00 92.06 91 LEU A CA 1
ATOM 768 C C . LEU A 1 91 ? -4.010 6.419 12.261 1.00 92.06 91 LEU A C 1
ATOM 770 O O . LEU A 1 91 ? -3.671 7.524 11.845 1.00 92.06 91 LEU A O 1
ATOM 774 N N . HIS A 1 92 ? -4.258 6.207 13.557 1.00 91.75 92 HIS A N 1
ATOM 775 C CA . HIS A 1 92 ? -4.138 7.277 14.553 1.00 91.75 92 HIS A CA 1
ATOM 776 C C . HIS A 1 92 ? -2.716 7.851 14.640 1.00 91.75 92 HIS A C 1
ATOM 778 O O . HIS A 1 92 ? -2.565 9.063 14.787 1.00 91.75 92 HIS A O 1
ATOM 784 N N . LYS A 1 93 ? -1.673 7.016 14.513 1.00 91.31 93 LYS A N 1
ATOM 785 C CA . LYS A 1 93 ? -0.280 7.492 14.472 1.00 91.31 93 LYS A CA 1
ATOM 786 C C . LYS A 1 93 ? -0.008 8.363 13.250 1.00 91.31 93 LYS A C 1
ATOM 788 O O . LYS A 1 93 ? 0.716 9.344 13.377 1.00 91.31 93 LYS A O 1
ATOM 793 N N . TRP A 1 94 ? -0.563 8.026 12.088 1.00 92.50 94 TRP A N 1
ATOM 794 C CA . TRP A 1 94 ? -0.400 8.849 10.888 1.00 92.50 94 TRP A CA 1
ATOM 795 C C . TRP A 1 94 ? -1.092 10.190 11.036 1.00 92.50 94 TRP A C 1
ATOM 797 O O . TRP A 1 94 ? -0.448 11.212 10.837 1.00 92.50 94 TRP A O 1
ATOM 807 N N . ILE A 1 95 ? -2.343 10.193 11.495 1.00 89.44 95 ILE A N 1
ATOM 808 C CA . ILE A 1 95 ? -3.071 11.436 11.755 1.00 89.44 95 ILE A CA 1
ATOM 809 C C . ILE A 1 95 ? -2.274 12.308 12.732 1.00 89.44 95 ILE A C 1
ATOM 811 O O . ILE A 1 95 ? -2.008 13.457 12.431 1.00 89.44 95 ILE A O 1
ATOM 815 N N . SER A 1 96 ? -1.791 11.766 13.853 1.00 89.19 96 SER A N 1
ATOM 816 C CA . SER A 1 96 ? -1.005 12.553 14.818 1.00 89.19 96 SER A CA 1
ATOM 817 C C . SER A 1 96 ? 0.324 13.073 14.263 1.00 89.19 96 SER A C 1
ATOM 819 O O . SER A 1 96 ? 0.775 14.133 14.686 1.00 89.19 96 SER A O 1
ATOM 821 N N . LYS A 1 97 ? 0.985 12.316 13.383 1.00 87.94 97 LYS A N 1
ATOM 822 C CA . LYS A 1 97 ? 2.305 12.670 12.848 1.00 87.94 97 LYS A CA 1
ATOM 823 C C . LYS A 1 97 ? 2.222 13.686 11.705 1.00 87.94 97 LYS A C 1
ATOM 825 O O . LYS A 1 97 ? 3.141 14.486 11.557 1.00 87.94 97 LYS A O 1
ATOM 830 N N . TYR A 1 98 ? 1.163 13.620 10.903 1.00 84.12 98 TYR A N 1
ATOM 831 C CA . TYR A 1 98 ? 1.023 14.372 9.654 1.00 84.12 98 TYR A CA 1
ATOM 832 C C . TYR A 1 98 ? -0.101 15.424 9.685 1.00 84.12 98 TYR A C 1
ATOM 834 O O . TYR A 1 98 ? -0.171 16.236 8.773 1.00 84.12 98 TYR A O 1
ATOM 842 N N . SER A 1 99 ? -0.943 15.461 10.726 1.00 66.88 99 SER A N 1
ATOM 843 C CA . SER A 1 99 ? -1.871 16.570 10.999 1.00 66.88 99 SER A CA 1
ATOM 844 C C . SER A 1 99 ? -1.084 17.775 11.511 1.00 66.88 99 SER A C 1
ATOM 846 O O . SER A 1 99 ? -0.969 17.979 12.723 1.00 66.88 99 SER A O 1
ATOM 848 N N . LYS A 1 100 ? -0.515 18.552 10.595 1.00 52.75 100 LYS A N 1
ATOM 849 C CA . LYS A 1 100 ? 0.050 19.871 10.865 1.00 52.75 100 LYS A CA 1
ATOM 850 C C . LYS A 1 100 ? -0.604 20.900 9.965 1.00 52.75 100 LYS A C 1
ATOM 852 O O . LYS A 1 100 ? -0.798 20.567 8.778 1.00 52.75 100 LYS A O 1
#

Nearest PDB structures (foldseek):
  7o81-assembly1_AU  TM=3.755E-01  e=9.836E+00  Oryctolagus cuniculus

Organism: Chryseobacterium indologenes (NCBI:txid253)

InterPro domains:
  IPR009057 Homedomain-like superfamily [SSF46689] (56-98)

Radius of gyration: 17.74 Å; Cα contacts (8 Å, |Δi|>4): 26; chains: 1; bounding box: 34×45×44 Å

Foldseek 3Di:
DPDPDDDVVVVVVVCVVVVHDPCLVVVLVCVVPPDPDDPPDCPPPPDDPDPDDDPPNDDPVNLVVLVVCVVVVVDDLVRCCVVVVDDSVRNVVSCVVPVD